Protein AF-A0A4S4BL27-F1 (afdb_monomer_lite)

Sequence (78 aa):
MLPQKMDADTVKELRNILRKVNITYPRVIIDFNQETVEMEETGDCSVDDLLQSAGVLSPERIKELKDEVGRMREDWDR

Secondary structure (DSSP, 8-state):
-PPPPPPHHHHHHHHHHHHHTT---S-EEEETTTTEEEE---SS--HHHHHHHHT---HHHHHHHHHHHHHHHHHH--

Str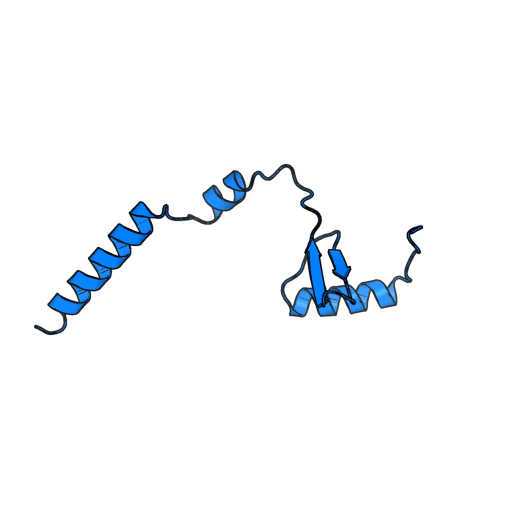ucture (mmCIF, N/CA/C/O backbone):
data_AF-A0A4S4BL27-F1
#
_entry.id   AF-A0A4S4BL27-F1
#
loop_
_atom_site.group_PDB
_atom_site.id
_atom_site.type_symbol
_atom_site.label_atom_id
_atom_site.label_alt_id
_atom_site.label_comp_id
_atom_site.label_asym_id
_atom_site.label_entity_id
_atom_site.label_seq_id
_atom_site.pdbx_PDB_ins_code
_atom_site.Cartn_x
_atom_site.Cartn_y
_atom_site.Cartn_z
_atom_site.occupancy
_atom_site.B_iso_or_equiv
_atom_site.auth_seq_id
_atom_site.auth_comp_id
_atom_site.auth_asym_id
_atom_site.auth_atom_id
_atom_site.pdbx_PDB_model_num
ATOM 1 N N . MET A 1 1 ? 18.843 12.459 -3.162 1.00 58.81 1 MET A N 1
ATOM 2 C CA . MET A 1 1 ? 19.591 11.196 -3.360 1.00 58.81 1 MET A CA 1
ATOM 3 C C . MET A 1 1 ? 19.359 10.693 -4.777 1.00 58.81 1 MET A C 1
ATOM 5 O O . MET A 1 1 ? 18.289 10.950 -5.313 1.00 58.81 1 MET A O 1
ATOM 9 N N . LEU A 1 2 ? 20.343 10.031 -5.395 1.00 65.75 2 LEU A N 1
ATOM 10 C CA . LEU A 1 2 ? 20.175 9.405 -6.712 1.00 65.75 2 LEU A CA 1
ATOM 11 C C . LEU A 1 2 ? 19.319 8.132 -6.566 1.00 65.75 2 LEU A C 1
ATOM 13 O O . LEU A 1 2 ? 19.652 7.301 -5.718 1.00 65.75 2 LEU A O 1
ATOM 17 N N . PRO A 1 3 ? 18.232 7.968 -7.341 1.00 74.12 3 PRO A N 1
ATOM 18 C CA . PRO A 1 3 ? 17.398 6.776 -7.261 1.00 74.12 3 PRO A CA 1
ATOM 19 C C . PRO A 1 3 ? 18.187 5.543 -7.710 1.00 74.12 3 PRO A C 1
ATOM 21 O O . PRO A 1 3 ? 18.779 5.530 -8.790 1.00 74.12 3 PRO A O 1
ATOM 24 N N . GLN A 1 4 ? 18.180 4.500 -6.881 1.00 81.19 4 GLN A N 1
ATOM 25 C CA . GLN A 1 4 ? 18.744 3.201 -7.236 1.00 81.19 4 GLN A CA 1
ATOM 26 C C . GLN A 1 4 ? 17.641 2.276 -7.742 1.00 81.19 4 GLN A C 1
ATOM 28 O O . GLN A 1 4 ? 16.542 2.239 -7.188 1.00 81.19 4 GLN A O 1
ATOM 33 N N . LYS A 1 5 ? 17.933 1.526 -8.808 1.00 86.94 5 LYS A N 1
ATOM 34 C CA . LYS A 1 5 ? 17.028 0.476 -9.276 1.00 86.94 5 LYS A CA 1
ATOM 35 C C . LYS A 1 5 ? 17.079 -0.703 -8.314 1.00 86.94 5 LYS A C 1
ATOM 37 O O . LYS A 1 5 ? 18.154 -1.144 -7.923 1.00 86.94 5 LYS A O 1
ATOM 42 N N . MET A 1 6 ? 15.904 -1.217 -7.997 1.00 89.31 6 MET A N 1
ATOM 43 C CA . MET A 1 6 ? 15.713 -2.436 -7.226 1.00 89.31 6 MET A CA 1
ATOM 44 C C . MET A 1 6 ? 15.462 -3.602 -8.192 1.00 89.31 6 MET A C 1
ATOM 46 O O . MET A 1 6 ? 14.965 -3.383 -9.302 1.00 89.31 6 MET A O 1
ATOM 50 N N . ASP A 1 7 ? 15.828 -4.823 -7.809 1.00 96.06 7 ASP A N 1
ATOM 51 C CA . ASP A 1 7 ? 15.540 -6.007 -8.618 1.00 96.06 7 ASP A CA 1
ATOM 52 C C . ASP A 1 7 ? 14.031 -6.322 -8.642 1.00 96.06 7 ASP A C 1
ATOM 54 O O . ASP A 1 7 ? 13.249 -5.854 -7.810 1.00 96.06 7 ASP A O 1
ATOM 58 N N . ALA A 1 8 ? 13.610 -7.111 -9.630 1.00 93.38 8 ALA A N 1
ATOM 59 C CA . ALA A 1 8 ? 12.195 -7.364 -9.882 1.00 93.38 8 ALA A CA 1
ATOM 60 C C . ALA A 1 8 ? 11.506 -8.180 -8.773 1.00 93.38 8 ALA A C 1
ATOM 62 O O . ALA A 1 8 ? 10.324 -7.941 -8.504 1.00 93.38 8 ALA A O 1
ATOM 63 N N . ASP A 1 9 ? 12.217 -9.109 -8.129 1.00 95.50 9 ASP A N 1
ATOM 64 C CA . ASP A 1 9 ? 11.646 -9.973 -7.093 1.00 95.50 9 ASP A CA 1
ATOM 65 C C . ASP A 1 9 ? 11.409 -9.175 -5.810 1.00 95.50 9 ASP A C 1
ATOM 67 O O . ASP A 1 9 ? 10.311 -9.217 -5.250 1.00 95.50 9 ASP A O 1
ATOM 71 N N . THR A 1 10 ? 12.370 -8.339 -5.409 1.00 93.88 10 THR A N 1
ATOM 72 C CA . THR A 1 10 ? 12.198 -7.435 -4.262 1.00 93.88 10 THR A CA 1
ATOM 73 C C . THR A 1 10 ? 11.045 -6.452 -4.492 1.00 93.88 10 THR A C 1
ATOM 75 O O . THR A 1 10 ? 10.213 -6.248 -3.605 1.00 93.88 10 THR A O 1
ATOM 78 N N . VAL A 1 11 ? 10.915 -5.887 -5.701 1.00 92.00 11 VAL A N 1
ATOM 79 C CA . VAL A 1 11 ? 9.781 -5.009 -6.054 1.00 92.00 11 VAL A CA 1
ATOM 80 C C . VAL A 1 11 ? 8.444 -5.747 -5.951 1.00 92.00 11 VAL A C 1
ATOM 82 O O . VAL A 1 11 ? 7.454 -5.174 -5.487 1.00 92.00 11 VAL A O 1
ATOM 85 N N . LYS A 1 12 ? 8.388 -7.013 -6.378 1.00 94.12 12 LYS A N 1
ATOM 86 C CA . LYS A 1 12 ? 7.177 -7.837 -6.300 1.00 94.12 12 LYS A CA 1
ATOM 87 C C . LYS A 1 12 ? 6.772 -8.100 -4.850 1.00 94.12 12 LYS A C 1
ATOM 89 O O . LYS A 1 12 ? 5.597 -7.924 -4.521 1.00 94.12 12 LYS A O 1
ATOM 94 N N . GLU A 1 13 ? 7.716 -8.464 -3.988 1.00 95.50 13 GLU A N 1
ATOM 95 C CA . GLU A 1 13 ? 7.434 -8.705 -2.570 1.00 95.50 13 GLU A CA 1
ATOM 96 C C . GLU A 1 13 ? 6.998 -7.428 -1.844 1.00 95.50 13 GLU A C 1
ATOM 98 O O . GLU A 1 13 ? 5.984 -7.435 -1.142 1.00 95.50 13 GLU A O 1
ATOM 103 N N . LEU A 1 14 ? 7.661 -6.295 -2.096 1.00 91.81 14 LEU A N 1
ATOM 104 C CA . LEU A 1 14 ? 7.230 -5.002 -1.555 1.00 91.81 14 LEU A 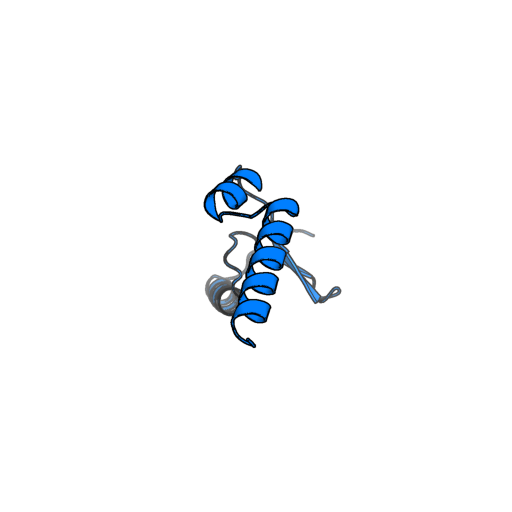CA 1
ATOM 105 C C . LEU A 1 14 ? 5.823 -4.624 -2.023 1.00 91.81 14 LEU A C 1
ATOM 107 O O . LEU A 1 14 ? 4.997 -4.198 -1.218 1.00 91.81 14 LEU A O 1
ATOM 111 N N . ARG A 1 15 ? 5.499 -4.844 -3.302 1.00 91.31 15 ARG A N 1
ATOM 112 C CA . ARG A 1 15 ? 4.146 -4.606 -3.822 1.00 91.31 15 ARG A CA 1
ATOM 113 C C . ARG A 1 15 ? 3.105 -5.493 -3.138 1.00 91.31 15 ARG A C 1
ATOM 115 O O . ARG A 1 15 ? 1.997 -5.029 -2.882 1.00 91.31 15 ARG A O 1
ATOM 122 N N . ASN A 1 16 ? 3.437 -6.748 -2.838 1.00 93.50 16 ASN A N 1
ATOM 123 C CA . ASN A 1 16 ? 2.546 -7.648 -2.106 1.00 93.50 16 ASN A CA 1
ATOM 124 C C . ASN A 1 16 ? 2.299 -7.155 -0.674 1.00 93.50 16 ASN A C 1
ATOM 126 O O . ASN A 1 16 ? 1.159 -7.188 -0.214 1.00 93.50 16 ASN A O 1
ATOM 130 N N . ILE A 1 17 ? 3.340 -6.678 0.014 1.00 92.81 17 ILE A N 1
ATOM 131 C CA . ILE A 1 17 ? 3.229 -6.103 1.362 1.00 92.81 17 ILE A CA 1
ATOM 132 C C . ILE A 1 17 ? 2.340 -4.855 1.336 1.00 92.81 17 ILE A C 1
ATOM 134 O O . ILE A 1 17 ? 1.367 -4.788 2.083 1.00 92.81 17 ILE A O 1
ATOM 138 N N . LEU A 1 18 ? 2.610 -3.914 0.428 1.00 90.19 18 LEU A N 1
ATOM 139 C CA . LEU A 1 18 ? 1.835 -2.678 0.288 1.00 90.19 18 LEU A CA 1
ATOM 140 C C . LEU A 1 18 ? 0.365 -2.952 -0.076 1.00 90.19 18 LEU A C 1
ATOM 142 O O . LEU A 1 18 ? -0.541 -2.345 0.491 1.00 90.19 18 LEU A O 1
ATOM 146 N N . ARG A 1 19 ? 0.090 -3.945 -0.930 1.00 89.00 19 ARG A N 1
ATOM 147 C CA . ARG A 1 19 ? -1.286 -4.377 -1.234 1.00 89.00 19 ARG A CA 1
ATOM 148 C C . ARG A 1 19 ? -2.036 -4.917 -0.020 1.00 89.00 19 ARG A C 1
ATOM 150 O O . ARG A 1 19 ? -3.225 -4.646 0.104 1.00 89.00 19 ARG A O 1
ATOM 157 N N . LYS A 1 20 ? -1.374 -5.661 0.875 1.00 92.31 20 LYS A N 1
ATOM 158 C CA . LYS A 1 20 ? -2.004 -6.167 2.112 1.00 92.31 20 LYS A CA 1
ATOM 159 C C . LYS A 1 20 ? -2.478 -5.038 3.032 1.00 92.31 20 LYS A C 1
ATOM 161 O O . LYS A 1 20 ? -3.412 -5.253 3.795 1.00 92.31 20 LYS A O 1
ATOM 166 N N . VAL A 1 21 ? -1.871 -3.854 2.931 1.00 86.25 21 VAL A N 1
ATOM 167 C CA . VAL A 1 21 ? -2.267 -2.635 3.658 1.00 86.25 21 VAL A CA 1
ATOM 168 C C . VAL A 1 21 ? -3.052 -1.647 2.782 1.00 86.25 21 VAL A C 1
ATOM 170 O O . VAL A 1 21 ? -3.168 -0.476 3.120 1.00 86.25 21 VAL A O 1
ATOM 173 N N . ASN A 1 22 ? -3.619 -2.123 1.668 1.00 83.38 22 ASN A N 1
ATOM 174 C CA . ASN A 1 22 ? -4.461 -1.359 0.742 1.00 83.38 22 ASN A CA 1
ATOM 175 C C . ASN A 1 22 ? -3.765 -0.172 0.039 1.00 83.38 22 ASN A C 1
ATOM 177 O O . ASN A 1 22 ? -4.409 0.808 -0.324 1.00 83.38 22 ASN A O 1
ATOM 181 N N . ILE A 1 23 ? -2.453 -0.267 -0.191 1.00 83.62 23 ILE A N 1
ATOM 182 C CA . ILE A 1 23 ? -1.674 0.719 -0.950 1.00 83.62 23 ILE A CA 1
ATOM 183 C C . ILE A 1 23 ? -1.375 0.152 -2.341 1.00 83.62 23 ILE A C 1
ATOM 185 O O . ILE A 1 23 ? -0.629 -0.818 -2.494 1.00 83.62 23 ILE A O 1
ATOM 189 N N . THR A 1 24 ? -1.967 0.754 -3.375 1.00 83.75 24 THR A N 1
ATOM 190 C CA . THR A 1 24 ? -1.894 0.257 -4.765 1.00 83.75 24 THR A CA 1
ATOM 191 C C . THR A 1 24 ? -1.341 1.274 -5.763 1.00 83.75 24 THR A C 1
ATOM 193 O O . THR A 1 24 ? -1.446 1.060 -6.970 1.00 83.75 24 THR A O 1
ATOM 196 N N . TYR A 1 25 ? -0.751 2.366 -5.276 1.00 80.88 25 TYR A N 1
ATOM 197 C CA . TYR A 1 25 ? -0.262 3.460 -6.110 1.00 80.88 25 TYR A CA 1
ATOM 198 C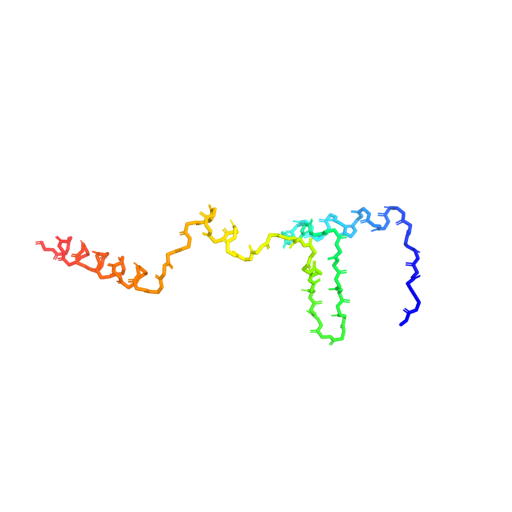 C . TYR A 1 25 ? 1.019 3.092 -6.875 1.00 80.88 25 TYR A C 1
ATOM 200 O O . TYR A 1 25 ? 1.836 2.306 -6.386 1.00 80.88 25 TYR A O 1
ATOM 208 N N . PRO A 1 26 ? 1.216 3.662 -8.080 1.00 78.69 26 PRO A N 1
ATOM 209 C CA . PRO A 1 26 ? 2.381 3.377 -8.916 1.00 78.69 26 PRO A CA 1
ATOM 210 C C . PRO A 1 26 ? 3.693 3.874 -8.297 1.00 78.69 26 PRO A C 1
ATOM 212 O O . PRO A 1 26 ? 4.740 3.268 -8.533 1.00 78.69 26 PRO A O 1
ATOM 215 N N . ARG A 1 27 ? 3.640 4.936 -7.483 1.00 85.56 27 ARG A N 1
ATOM 216 C CA . ARG A 1 27 ? 4.785 5.467 -6.745 1.00 85.56 27 ARG A CA 1
ATOM 217 C C . ARG A 1 27 ? 4.419 5.706 -5.287 1.00 85.56 27 ARG A C 1
ATOM 219 O O . ARG A 1 27 ? 3.440 6.380 -4.981 1.00 85.56 27 ARG A O 1
ATOM 226 N N . VAL A 1 28 ? 5.243 5.149 -4.412 1.00 85.00 28 VAL A N 1
ATOM 227 C CA . VAL A 1 28 ? 5.109 5.227 -2.959 1.00 85.00 28 VAL A CA 1
ATOM 228 C C . VAL A 1 28 ? 6.443 5.699 -2.393 1.00 85.00 28 VAL A C 1
ATOM 230 O O . VAL A 1 28 ? 7.500 5.242 -2.837 1.00 85.00 28 VAL A O 1
ATOM 233 N N . ILE A 1 29 ? 6.391 6.617 -1.437 1.00 87.50 29 ILE A N 1
ATOM 234 C CA . ILE A 1 29 ? 7.534 7.076 -0.652 1.00 87.50 29 ILE A CA 1
ATOM 235 C C . ILE A 1 29 ? 7.373 6.478 0.744 1.00 87.50 29 ILE A C 1
ATOM 237 O O . ILE A 1 29 ? 6.329 6.632 1.365 1.00 87.50 29 ILE A O 1
ATOM 241 N N . ILE A 1 30 ? 8.388 5.758 1.215 1.00 87.56 30 ILE A N 1
ATOM 242 C CA . ILE A 1 30 ? 8.423 5.192 2.567 1.00 87.56 30 ILE A CA 1
ATOM 243 C C . ILE A 1 30 ? 9.526 5.928 3.318 1.00 87.56 30 ILE A C 1
ATOM 245 O O . ILE A 1 30 ? 10.698 5.808 2.949 1.00 87.56 30 ILE A O 1
ATOM 249 N N . ASP A 1 31 ? 9.157 6.688 4.345 1.00 86.88 31 ASP A N 1
ATOM 250 C CA . ASP A 1 31 ? 10.109 7.326 5.249 1.00 86.88 31 ASP A CA 1
ATOM 251 C C . ASP A 1 31 ? 10.255 6.466 6.509 1.00 86.88 31 ASP A C 1
ATOM 253 O O . ASP A 1 31 ? 9.343 6.354 7.325 1.00 86.88 31 ASP A O 1
ATOM 257 N N . PHE A 1 32 ? 11.420 5.841 6.675 1.00 86.75 32 PHE A N 1
ATOM 258 C CA . PHE A 1 32 ? 11.712 5.007 7.844 1.00 86.75 32 PHE A CA 1
ATOM 259 C C . PHE A 1 32 ? 12.067 5.808 9.103 1.00 86.75 32 PHE A C 1
ATOM 261 O O . PHE A 1 32 ? 12.015 5.249 10.192 1.00 86.75 32 PHE A O 1
ATOM 268 N N . ASN A 1 33 ? 12.444 7.084 8.980 1.00 90.19 33 ASN A N 1
ATOM 269 C CA . ASN A 1 33 ? 12.732 7.935 10.136 1.00 90.19 33 ASN A CA 1
ATOM 270 C C . ASN A 1 33 ? 11.443 8.483 10.746 1.00 90.19 33 ASN A C 1
ATOM 272 O O . ASN A 1 33 ? 11.348 8.628 11.961 1.00 90.19 33 ASN A O 1
ATOM 276 N N . GLN A 1 34 ? 10.480 8.829 9.891 1.00 92.69 34 GLN A N 1
ATOM 277 C CA . GLN A 1 34 ? 9.170 9.327 10.310 1.00 92.69 34 GLN A CA 1
ATOM 278 C C . GLN A 1 34 ? 8.122 8.218 10.444 1.00 92.69 34 GLN A C 1
ATOM 280 O O . GLN A 1 34 ? 7.038 8.478 10.956 1.00 92.69 34 GLN A O 1
ATOM 285 N N . GLU A 1 35 ? 8.446 6.998 10.006 1.00 89.12 35 GLU A N 1
ATOM 286 C CA . GLU A 1 35 ? 7.539 5.845 9.971 1.00 89.12 35 GLU A CA 1
ATOM 287 C C . GLU A 1 35 ? 6.264 6.116 9.145 1.00 89.12 35 GLU A C 1
ATOM 289 O O . GLU A 1 35 ? 5.182 5.609 9.444 1.00 89.12 35 GLU A O 1
ATOM 294 N N . THR A 1 36 ? 6.386 6.917 8.081 1.00 83.50 36 THR A N 1
ATOM 295 C CA . THR A 1 36 ? 5.271 7.324 7.214 1.00 83.50 36 THR A CA 1
ATOM 296 C C . THR A 1 36 ? 5.347 6.684 5.830 1.00 83.50 36 THR A C 1
ATOM 298 O O . THR A 1 36 ? 6.411 6.315 5.324 1.00 83.50 36 THR A O 1
ATOM 301 N N . VAL A 1 37 ? 4.177 6.553 5.196 1.00 83.38 37 VAL A N 1
ATOM 302 C CA . VAL A 1 37 ? 4.045 6.142 3.796 1.00 83.38 37 VAL A CA 1
ATOM 303 C C . VAL A 1 37 ? 3.238 7.198 3.049 1.00 83.38 37 VAL A C 1
ATOM 305 O O . VAL A 1 37 ? 2.066 7.413 3.349 1.00 83.38 37 VAL A O 1
ATOM 308 N N . GLU A 1 38 ? 3.866 7.840 2.069 1.00 84.19 38 GLU A N 1
ATOM 309 C CA . GLU A 1 38 ? 3.274 8.874 1.219 1.00 84.19 38 GLU A CA 1
ATOM 310 C C . GLU A 1 38 ? 3.104 8.359 -0.213 1.00 84.19 38 GLU A C 1
ATOM 312 O O . GLU A 1 38 ? 3.814 7.461 -0.678 1.00 84.19 38 GLU A O 1
ATOM 317 N N . MET A 1 39 ? 2.147 8.927 -0.937 1.00 79.31 39 MET A N 1
ATOM 318 C CA . MET A 1 39 ? 1.804 8.523 -2.299 1.00 79.31 39 MET A CA 1
ATOM 319 C C . MET A 1 39 ? 1.935 9.750 -3.192 1.00 79.31 39 MET A C 1
ATOM 321 O O . MET A 1 39 ? 1.470 10.826 -2.825 1.00 79.31 39 MET A O 1
ATOM 325 N N . GLU A 1 40 ? 2.594 9.613 -4.344 1.00 68.31 40 GLU A N 1
ATOM 326 C CA . GLU A 1 40 ? 2.689 10.739 -5.275 1.00 68.31 40 GLU A CA 1
ATOM 327 C C . GLU A 1 40 ? 1.313 10.946 -5.920 1.00 68.31 40 GLU A C 1
ATOM 329 O O . GLU A 1 40 ? 0.835 10.063 -6.640 1.00 68.31 40 GLU A O 1
ATOM 334 N N . GLU A 1 41 ? 0.676 12.091 -5.649 1.00 60.19 41 GLU A N 1
ATOM 335 C CA . GLU A 1 41 ? -0.555 12.532 -6.313 1.00 60.19 41 GLU A CA 1
ATOM 336 C C . GLU A 1 41 ? -0.277 12.712 -7.810 1.00 60.19 41 GLU A C 1
ATOM 338 O O . GLU A 1 41 ? 0.099 13.776 -8.290 1.00 60.19 41 GLU A O 1
ATOM 343 N N . THR A 1 42 ? -0.384 11.620 -8.559 1.00 56.50 42 THR A N 1
ATOM 344 C CA . THR A 1 42 ? -0.169 11.593 -10.005 1.00 56.50 42 THR A CA 1
ATOM 345 C C . THR A 1 42 ? -1.430 11.093 -10.673 1.00 56.50 42 THR A C 1
ATOM 347 O O . THR A 1 42 ? -1.580 9.922 -11.015 1.00 56.50 42 THR A O 1
ATOM 350 N N . GLY A 1 43 ? -2.352 12.027 -10.852 1.00 48.06 43 GLY A N 1
ATOM 351 C CA . GLY A 1 43 ? -3.479 11.885 -11.749 1.00 48.06 43 GLY A CA 1
ATOM 352 C C . GLY A 1 43 ? -4.240 13.196 -11.834 1.00 48.06 43 GLY A C 1
ATOM 353 O O . GLY A 1 43 ? -4.549 13.784 -10.805 1.00 48.06 43 GLY A O 1
ATOM 354 N N . ASP A 1 44 ? -4.610 13.595 -13.050 1.00 54.09 44 ASP A N 1
ATOM 355 C CA . ASP A 1 44 ? -5.601 14.645 -13.342 1.00 54.09 44 ASP A CA 1
ATOM 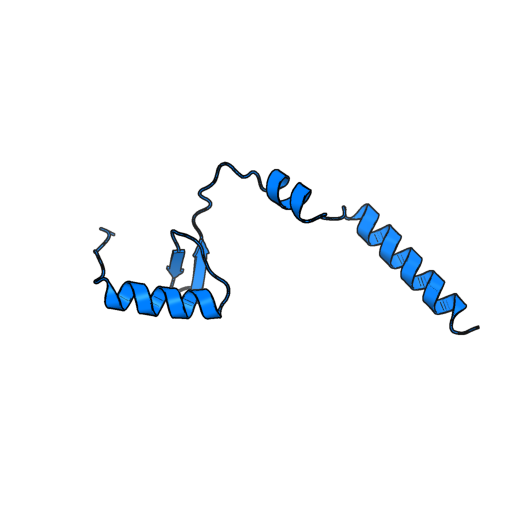356 C C . ASP A 1 44 ? -7.015 14.295 -12.828 1.00 54.09 44 ASP A C 1
ATOM 358 O O . ASP A 1 44 ? -8.006 14.859 -13.275 1.00 54.09 44 ASP A O 1
ATOM 362 N N . CYS A 1 45 ? -7.140 13.331 -11.916 1.00 50.06 45 CYS A N 1
ATOM 363 C CA . CYS A 1 45 ? -8.352 13.145 -11.147 1.00 50.06 45 CYS A CA 1
ATOM 364 C C . CYS A 1 45 ? -8.283 14.157 -10.015 1.00 50.06 45 CYS A C 1
ATOM 366 O O . CYS A 1 45 ? -7.643 13.915 -8.988 1.00 50.06 45 CYS A O 1
ATOM 368 N N . SER A 1 46 ? -8.932 15.300 -10.237 1.00 57.31 46 SER A N 1
ATOM 369 C CA . SER A 1 46 ? -9.283 16.198 -9.148 1.00 57.31 46 SER A CA 1
ATOM 370 C C . SER A 1 46 ? -9.906 15.357 -8.036 1.00 57.31 46 SER A C 1
ATOM 372 O O . SER A 1 46 ? -10.682 14.436 -8.307 1.00 57.31 46 SER A O 1
ATOM 374 N N . VAL A 1 47 ? -9.602 15.682 -6.780 1.00 55.44 47 VAL A N 1
ATOM 375 C CA . VAL A 1 47 ? -10.329 15.141 -5.625 1.00 55.44 47 VAL A CA 1
ATOM 376 C C . VAL A 1 47 ? -11.847 15.200 -5.877 1.00 55.44 47 VAL A C 1
ATOM 378 O O . VAL A 1 47 ? -12.558 14.269 -5.515 1.00 55.44 47 VAL A O 1
ATOM 381 N N . ASP A 1 48 ? -12.326 16.200 -6.620 1.00 56.78 48 ASP A N 1
ATOM 382 C CA . ASP A 1 48 ? -13.723 16.351 -7.032 1.00 56.78 48 ASP A CA 1
ATOM 383 C C . ASP A 1 48 ? -14.276 15.178 -7.869 1.00 56.78 48 ASP A C 1
ATOM 385 O O . ASP A 1 48 ? -15.407 14.755 -7.627 1.00 56.78 48 ASP A O 1
ATOM 389 N N . ASP A 1 49 ? -13.497 14.581 -8.778 1.00 58.75 49 ASP A N 1
ATOM 390 C CA . ASP A 1 49 ? -13.941 13.440 -9.604 1.00 58.75 49 ASP A CA 1
ATOM 391 C C . ASP A 1 49 ? -14.110 12.163 -8.756 1.00 58.75 49 ASP A C 1
ATOM 393 O O . ASP A 1 49 ? -15.002 11.333 -8.988 1.00 58.75 49 ASP A O 1
ATOM 397 N N . LEU A 1 50 ? -13.278 12.023 -7.716 1.00 56.03 50 LEU A N 1
ATOM 398 C CA . LEU A 1 50 ? -13.369 10.942 -6.735 1.00 56.03 50 LEU A CA 1
ATOM 399 C C . LEU A 1 50 ? -14.555 11.160 -5.778 1.00 56.03 50 LEU A C 1
ATOM 401 O O . LEU A 1 50 ? -15.288 10.215 -5.484 1.00 56.03 50 LEU A O 1
ATOM 405 N N . LEU A 1 51 ? -14.784 12.399 -5.328 1.00 56.72 51 LEU A N 1
ATOM 406 C CA . LEU A 1 51 ? -15.894 12.772 -4.441 1.00 56.72 51 LEU A CA 1
ATOM 407 C C . LEU A 1 51 ? -17.260 12.610 -5.126 1.00 56.72 51 LEU A C 1
ATOM 409 O O . LEU A 1 51 ? -18.214 12.142 -4.495 1.00 56.72 51 LEU A O 1
ATOM 413 N N . GLN A 1 52 ? -17.338 12.931 -6.420 1.00 54.00 52 GLN A N 1
ATOM 414 C CA . GLN A 1 52 ? -18.540 12.769 -7.238 1.00 54.00 52 GLN A CA 1
ATOM 415 C C . GLN A 1 52 ? -18.879 11.286 -7.478 1.00 54.00 52 GLN A C 1
ATOM 417 O O . GLN A 1 52 ? -20.055 10.922 -7.514 1.00 54.00 52 GLN A O 1
ATOM 422 N N . SER A 1 53 ? -17.864 10.418 -7.562 1.00 54.56 53 SER A N 1
ATOM 423 C CA . SER A 1 53 ? -18.026 8.963 -7.719 1.00 54.56 53 SER A CA 1
ATOM 424 C C . SER A 1 53 ? -18.292 8.232 -6.392 1.00 54.56 53 SER A C 1
ATOM 426 O O . SER A 1 53 ? -18.975 7.209 -6.374 1.00 54.56 53 SER A O 1
ATOM 428 N N . ALA A 1 54 ? -17.774 8.751 -5.274 1.00 58.84 54 ALA A N 1
ATOM 429 C CA . ALA A 1 54 ? -17.908 8.157 -3.942 1.00 58.84 54 ALA A CA 1
ATOM 430 C C . ALA A 1 54 ? -19.164 8.612 -3.174 1.00 58.84 54 ALA A C 1
ATOM 432 O O . ALA A 1 54 ? -19.410 8.126 -2.070 1.00 58.84 54 ALA A O 1
ATOM 433 N N . GLY A 1 55 ? -19.963 9.528 -3.735 1.00 55.50 55 GLY A N 1
ATOM 434 C CA . GLY A 1 55 ? -21.177 10.030 -3.089 1.00 55.50 55 GLY A CA 1
ATOM 435 C C . GLY A 1 55 ? -20.879 10.727 -1.763 1.00 55.50 55 GLY A C 1
ATOM 436 O O . GLY A 1 55 ? -21.566 10.485 -0.769 1.00 55.50 55 GLY A O 1
ATOM 437 N N . VAL A 1 56 ? -19.825 11.548 -1.715 1.00 59.06 56 VAL A N 1
ATOM 438 C CA . VAL A 1 56 ? -19.444 12.226 -0.474 1.00 59.06 56 VAL A CA 1
ATOM 439 C C . VAL A 1 56 ? -20.503 13.255 -0.101 1.00 59.06 56 VAL A C 1
ATOM 441 O O . VAL A 1 56 ? -20.760 14.226 -0.809 1.00 59.06 56 VAL A O 1
ATOM 444 N N . LEU A 1 57 ? -21.147 12.997 1.034 1.00 62.22 57 LEU A N 1
ATOM 445 C CA . LEU A 1 57 ? -22.183 13.842 1.603 1.00 62.22 57 LEU A CA 1
ATOM 446 C C . LEU A 1 57 ? -21.521 15.068 2.227 1.00 62.22 57 LEU A C 1
ATOM 448 O O . LEU A 1 57 ? -20.579 14.938 3.011 1.00 62.22 57 LEU A O 1
ATOM 452 N N . SER A 1 58 ? -22.031 16.254 1.897 1.00 68.06 58 SER A N 1
ATOM 453 C CA . SER A 1 58 ? -21.554 17.494 2.503 1.00 68.06 58 SER A CA 1
ATOM 454 C C . SER A 1 58 ? -21.755 17.468 4.029 1.00 68.06 58 SER A C 1
ATOM 456 O O . SER A 1 58 ? -22.607 16.720 4.529 1.00 68.06 58 SER A O 1
ATOM 458 N N . PRO A 1 59 ? -21.013 18.279 4.802 1.00 69.00 59 PRO A N 1
ATOM 459 C CA . PRO A 1 59 ? -21.197 18.374 6.251 1.00 69.00 59 PRO A CA 1
ATOM 460 C C . PRO A 1 59 ? -22.655 18.636 6.662 1.00 69.00 59 PRO A C 1
ATOM 462 O O . PRO A 1 59 ? -23.131 18.089 7.658 1.00 69.00 59 PRO A O 1
ATOM 465 N N . GLU A 1 60 ? -23.389 19.412 5.863 1.00 71.06 60 GLU A N 1
ATOM 466 C CA . GLU A 1 60 ? -24.816 19.688 6.042 1.00 71.06 60 GLU A CA 1
ATOM 467 C C . GLU A 1 60 ? -25.646 18.417 5.858 1.00 71.06 60 GLU A C 1
ATOM 469 O O . GLU A 1 60 ? -26.487 18.096 6.696 1.00 71.06 60 GLU A O 1
ATOM 474 N N . ARG A 1 61 ? -25.355 17.630 4.820 1.00 70.31 61 ARG A N 1
ATOM 475 C CA . ARG A 1 61 ? -26.067 16.380 4.548 1.00 70.31 61 ARG A CA 1
ATOM 476 C C . ARG A 1 61 ? -25.765 15.289 5.580 1.00 70.31 61 ARG A C 1
ATOM 478 O O . ARG A 1 61 ? -26.644 14.505 5.934 1.00 70.31 61 ARG A O 1
ATOM 485 N N . ILE A 1 62 ? -24.546 15.267 6.116 1.00 72.75 62 ILE A N 1
ATOM 486 C CA . ILE A 1 62 ? -24.177 14.415 7.255 1.00 72.75 62 ILE A CA 1
ATOM 487 C C . ILE A 1 62 ? -24.979 14.811 8.501 1.00 72.75 62 ILE A C 1
ATOM 489 O O . ILE A 1 62 ? -25.426 13.938 9.246 1.00 72.75 62 ILE A O 1
ATOM 493 N N . LYS A 1 63 ? -25.173 16.114 8.733 1.00 78.06 63 LYS A N 1
ATOM 494 C CA . LYS A 1 63 ? -25.974 16.619 9.852 1.00 78.06 63 LYS A CA 1
ATOM 495 C C . LYS A 1 63 ? -27.445 16.216 9.714 1.00 78.06 63 LYS A C 1
ATOM 497 O O . LYS A 1 63 ? -28.002 15.671 10.659 1.00 78.06 63 LYS A O 1
ATOM 502 N N . GLU A 1 64 ? -28.033 16.3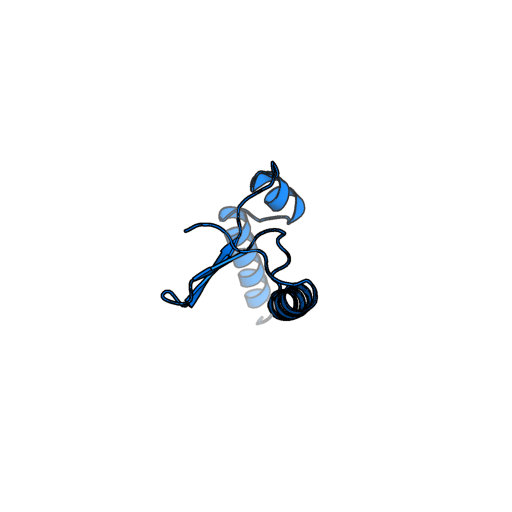79 8.531 1.00 75.56 64 GLU A N 1
ATOM 503 C CA . GLU A 1 64 ? -29.419 15.972 8.259 1.00 75.56 64 GLU A CA 1
ATOM 504 C C . GLU A 1 64 ? -29.662 14.478 8.513 1.00 75.56 64 GLU A C 1
ATOM 506 O O . GLU A 1 64 ? -30.642 14.114 9.160 1.00 75.56 64 GLU A O 1
ATOM 511 N N . LEU A 1 65 ? -28.751 13.615 8.052 1.00 76.19 65 LEU A N 1
ATOM 512 C CA . LEU A 1 65 ? -28.867 12.165 8.239 1.00 76.19 65 LEU A CA 1
ATOM 513 C C . LEU A 1 65 ? -28.700 11.748 9.703 1.00 76.19 65 LEU A C 1
ATOM 515 O O . LEU A 1 65 ? -29.367 10.821 10.161 1.00 76.19 65 LEU A O 1
ATOM 519 N N . LYS A 1 66 ? -27.835 12.433 10.462 1.00 76.75 66 LYS A N 1
ATOM 520 C CA . LYS A 1 66 ? -27.713 12.205 11.909 1.00 76.75 66 LYS A CA 1
ATOM 521 C C . LYS A 1 66 ? -28.997 12.579 12.644 1.00 76.75 66 LYS A C 1
ATOM 523 O O . LYS A 1 66 ? -29.437 11.809 13.496 1.00 76.75 66 LYS A O 1
ATOM 528 N N . ASP A 1 67 ? -29.607 13.706 12.286 1.00 80.25 67 ASP A N 1
ATOM 529 C CA . ASP A 1 67 ? -30.870 14.147 12.881 1.00 80.25 67 ASP A CA 1
ATOM 530 C C . ASP A 1 67 ? -32.024 13.192 12.519 1.00 80.25 67 ASP A C 1
ATOM 532 O O . ASP A 1 67 ? -32.895 12.922 13.344 1.00 80.25 67 ASP A O 1
ATOM 536 N N . GLU A 1 68 ? -32.026 12.636 11.305 1.00 76.12 68 GLU A N 1
ATOM 537 C CA . GLU A 1 68 ? -33.016 11.650 10.858 1.00 76.12 68 GLU A CA 1
ATOM 538 C C . GLU A 1 68 ? -32.895 10.314 11.606 1.00 76.12 68 GLU A C 1
ATOM 540 O O . GLU A 1 68 ? -33.890 9.823 12.137 1.00 76.12 68 GLU A O 1
ATOM 545 N N . VAL A 1 69 ? -31.681 9.771 11.752 1.00 76.88 69 VAL A N 1
ATOM 546 C CA . VAL A 1 69 ? -31.437 8.552 12.546 1.00 76.88 69 VAL A CA 1
ATOM 547 C C . VAL A 1 69 ? -31.779 8.761 14.024 1.00 76.88 69 VAL A C 1
ATOM 549 O O . VAL A 1 69 ? -32.286 7.840 14.664 1.00 76.88 69 VAL A O 1
ATOM 552 N N . GLY A 1 70 ? -31.521 9.954 14.568 1.00 73.06 70 GLY A N 1
ATOM 553 C CA . GLY A 1 70 ? -31.905 10.318 15.934 1.00 73.06 70 GLY A CA 1
ATOM 554 C C . GLY A 1 70 ? -33.415 10.218 16.151 1.00 73.06 70 GLY A C 1
ATOM 555 O O . GLY A 1 70 ? -33.854 9.481 17.030 1.00 73.06 70 GLY A O 1
ATOM 556 N N . ARG A 1 71 ? -34.208 10.857 15.280 1.00 74.12 71 ARG A N 1
ATOM 557 C CA . ARG A 1 71 ? -35.680 10.797 15.333 1.00 74.12 71 ARG A CA 1
ATOM 558 C C . ARG A 1 71 ? -36.217 9.372 15.197 1.00 74.12 71 ARG A C 1
ATOM 560 O O . ARG A 1 71 ? -37.103 8.975 15.940 1.00 74.12 71 ARG A O 1
ATOM 567 N N . MET A 1 72 ? -35.641 8.574 14.295 1.00 68.81 72 MET A N 1
ATOM 568 C CA . MET A 1 72 ? -36.065 7.182 14.114 1.00 68.81 72 MET A CA 1
ATOM 569 C C . MET A 1 72 ? -35.808 6.312 15.352 1.00 68.81 72 MET A C 1
ATOM 571 O O . MET A 1 72 ? -36.539 5.353 15.563 1.00 68.81 72 MET A O 1
ATOM 575 N N . ARG A 1 73 ? -34.796 6.615 16.175 1.00 60.41 73 ARG A N 1
ATOM 576 C CA . ARG A 1 73 ? -34.548 5.885 17.432 1.00 60.41 73 ARG A CA 1
ATOM 577 C C . ARG A 1 73 ? -35.536 6.273 18.527 1.00 60.41 73 ARG A C 1
ATOM 579 O O . ARG A 1 73 ? -36.012 5.399 19.237 1.00 60.41 73 ARG A O 1
ATOM 586 N N . GLU A 1 74 ? -35.884 7.552 18.615 1.00 59.75 74 GLU A N 1
ATOM 587 C CA . GLU A 1 74 ? -36.895 8.045 19.560 1.00 59.75 74 GLU A CA 1
ATOM 588 C C . GLU A 1 74 ? -38.292 7.469 19.272 1.00 59.75 74 GLU A C 1
ATOM 590 O O . GLU A 1 74 ? -39.048 7.205 20.204 1.00 59.75 74 GLU A O 1
ATOM 595 N N . ASP A 1 75 ? -38.612 7.209 18.001 1.00 57.84 75 ASP A N 1
ATOM 596 C CA . ASP A 1 75 ? -39.863 6.553 17.595 1.00 57.84 75 ASP A CA 1
ATOM 597 C C . ASP A 1 75 ? -39.872 5.029 17.833 1.00 57.84 75 ASP A C 1
ATOM 599 O O . ASP A 1 75 ? -40.944 4.434 17.897 1.00 57.84 75 ASP A O 1
ATOM 603 N N . TRP A 1 76 ? -38.705 4.383 17.956 1.00 58.12 76 TRP A N 1
ATOM 604 C CA . TRP A 1 76 ? -38.590 2.944 18.250 1.00 58.12 76 TRP A CA 1
ATOM 605 C C . TRP A 1 76 ? -38.657 2.623 19.749 1.00 58.12 76 TRP A C 1
ATOM 607 O O . TRP A 1 76 ? -39.061 1.521 20.113 1.00 58.12 76 TRP A O 1
ATOM 617 N N . ASP A 1 77 ? -38.280 3.574 20.606 1.00 55.28 77 ASP A N 1
ATOM 618 C CA . ASP A 1 77 ? -38.337 3.457 22.072 1.00 55.28 77 ASP A CA 1
ATOM 619 C C . ASP A 1 77 ? -39.706 3.889 22.657 1.00 55.28 77 ASP A C 1
ATOM 621 O O . ASP A 1 77 ? -39.831 4.108 23.868 1.00 55.28 77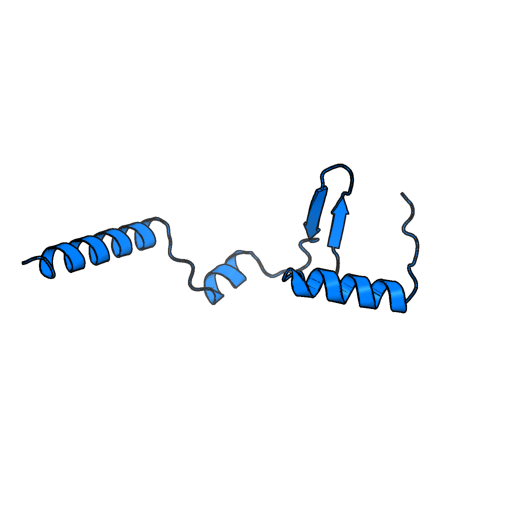 ASP A O 1
ATOM 625 N N . ARG A 1 78 ? -40.742 4.012 21.814 1.00 51.12 78 ARG A N 1
ATOM 626 C CA . ARG A 1 78 ? -42.111 4.413 22.175 1.00 51.12 78 ARG A CA 1
ATOM 627 C C . ARG A 1 78 ? -43.122 3.294 21.944 1.00 51.12 78 ARG A C 1
ATOM 629 O O . ARG A 1 78 ? -44.027 3.169 22.802 1.00 51.12 78 ARG A O 1
#

Foldseek 3Di:
DDDDDDDPVVVVVVCVVCVVVVHNAPDWDQDPVVRDIDHPPPDPPDVVVVCVVVVPQDPVRVVVVVVVVVVVVVVVVD

Organism: NCBI:txid2565925

pLDDT: mean 74.97, std 14.32, range [48.06, 96.06]

Radius of gyration: 21.21 Å; chains: 1; bounding box: 62×30×36 Å